Protein AF-A0A4Q2Z4J4-F1 (afdb_monomer_lite)

Structure (mmCIF, N/CA/C/O backbone):
data_AF-A0A4Q2Z4J4-F1
#
_entry.id   AF-A0A4Q2Z4J4-F1
#
loop_
_atom_site.group_PDB
_atom_site.id
_atom_site.type_symbol
_atom_site.label_atom_id
_atom_site.label_alt_id
_atom_site.label_comp_id
_atom_site.label_asym_id
_atom_site.label_entity_id
_atom_site.label_seq_id
_atom_site.pdbx_PDB_ins_code
_atom_site.Cartn_x
_atom_site.Cartn_y
_atom_site.Cartn_z
_atom_site.occupancy
_atom_site.B_iso_or_equiv
_atom_site.auth_seq_id
_atom_site.auth_comp_id
_atom_site.auth_asym_id
_atom_site.auth_atom_id
_atom_site.pdbx_PDB_model_num
ATOM 1 N N . LEU A 1 1 ? 40.407 -4.587 3.756 1.00 45.47 1 LEU A N 1
ATOM 2 C CA . LEU A 1 1 ? 39.714 -4.343 2.472 1.00 45.47 1 LEU A CA 1
ATOM 3 C C . LEU A 1 1 ? 38.230 -4.627 2.691 1.00 45.47 1 LEU A C 1
ATOM 5 O O . LEU A 1 1 ? 37.920 -5.631 3.316 1.00 45.47 1 LEU A O 1
ATOM 9 N N . PHE A 1 2 ? 37.368 -3.690 2.302 1.00 47.81 2 PHE A N 1
ATOM 10 C CA . PHE A 1 2 ? 35.943 -3.603 2.643 1.00 47.81 2 PHE A CA 1
ATOM 11 C C . PHE A 1 2 ? 35.108 -4.839 2.263 1.00 47.81 2 PHE A C 1
ATOM 13 O O . PHE A 1 2 ? 35.316 -5.454 1.221 1.00 47.81 2 PHE A O 1
ATOM 20 N N . LEU A 1 3 ? 34.123 -5.136 3.114 1.00 55.03 3 LEU A N 1
ATOM 21 C CA . LEU A 1 3 ? 33.055 -6.114 2.924 1.00 55.03 3 LEU A CA 1
ATOM 22 C C . LEU A 1 3 ? 32.335 -5.883 1.587 1.00 55.03 3 LEU A C 1
ATOM 24 O O . LEU A 1 3 ? 31.580 -4.922 1.444 1.00 55.03 3 LEU A O 1
ATOM 28 N N . ARG A 1 4 ? 32.517 -6.783 0.618 1.00 49.75 4 ARG A N 1
ATOM 29 C CA . ARG A 1 4 ? 31.646 -6.854 -0.560 1.00 49.75 4 ARG A CA 1
ATOM 30 C C . ARG A 1 4 ? 30.375 -7.603 -0.154 1.00 49.75 4 ARG A C 1
ATOM 32 O O . ARG A 1 4 ? 30.219 -8.782 -0.451 1.00 49.75 4 ARG A O 1
ATOM 39 N N . GLY A 1 5 ? 29.495 -6.927 0.588 1.00 50.59 5 GLY A N 1
ATOM 40 C CA . GLY A 1 5 ? 28.092 -7.331 0.642 1.00 50.59 5 GLY A CA 1
ATOM 41 C C . GLY A 1 5 ? 27.584 -7.340 -0.796 1.00 50.59 5 GLY A C 1
ATOM 42 O O . GLY A 1 5 ? 27.773 -6.354 -1.506 1.00 50.59 5 GLY A O 1
ATOM 43 N N . GLY A 1 6 ? 27.076 -8.480 -1.264 1.00 45.28 6 GLY A N 1
ATOM 44 C CA . GLY A 1 6 ? 26.592 -8.616 -2.633 1.00 45.28 6 GLY A CA 1
ATOM 45 C C . GLY A 1 6 ? 25.550 -7.540 -2.903 1.00 45.28 6 GLY A C 1
ATOM 46 O O . GLY A 1 6 ? 24.495 -7.542 -2.275 1.00 45.28 6 GLY A O 1
ATOM 47 N N . ALA A 1 7 ? 25.867 -6.598 -3.789 1.00 58.44 7 ALA A N 1
ATOM 48 C CA . ALA A 1 7 ? 24.864 -5.704 -4.330 1.00 58.44 7 ALA A CA 1
ATOM 49 C C . ALA A 1 7 ? 23.892 -6.596 -5.104 1.00 58.44 7 ALA A C 1
ATOM 51 O O . ALA A 1 7 ? 24.264 -7.173 -6.126 1.00 58.44 7 ALA A O 1
ATOM 52 N N . VAL A 1 8 ? 22.696 -6.798 -4.553 1.00 66.00 8 VAL A N 1
ATOM 53 C CA . VAL A 1 8 ? 21.581 -7.329 -5.331 1.00 66.00 8 VAL A CA 1
ATOM 54 C C . VAL A 1 8 ? 21.354 -6.301 -6.429 1.00 66.00 8 VAL A C 1
ATOM 56 O O . VAL A 1 8 ? 21.195 -5.120 -6.122 1.00 66.00 8 VAL A O 1
ATOM 59 N N . ASP A 1 9 ? 21.445 -6.728 -7.684 1.00 70.38 9 ASP A N 1
ATOM 60 C CA . ASP A 1 9 ? 21.101 -5.870 -8.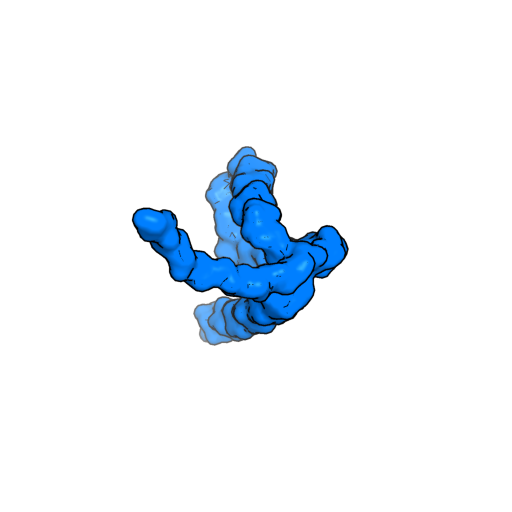810 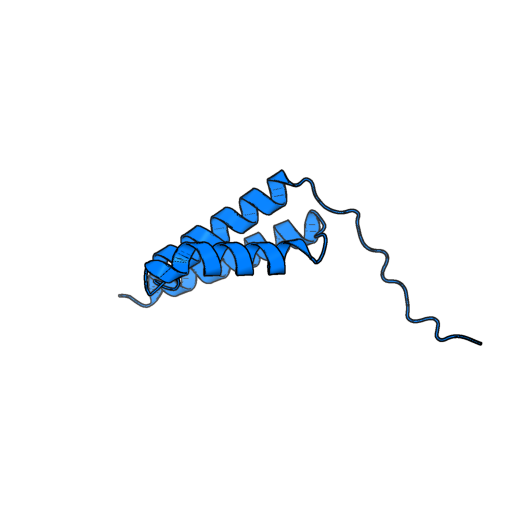1.00 70.38 9 ASP A CA 1
ATOM 61 C C . ASP A 1 9 ? 19.604 -5.569 -8.689 1.00 70.38 9 ASP A C 1
ATOM 63 O O . ASP A 1 9 ? 18.776 -6.478 -8.774 1.00 70.38 9 ASP A O 1
ATOM 67 N N . LEU A 1 10 ? 19.278 -4.332 -8.314 1.00 76.81 10 LEU A N 1
ATOM 68 C CA . LEU A 1 10 ? 17.900 -3.908 -8.117 1.00 76.81 10 LEU A CA 1
ATOM 69 C C . LEU A 1 10 ? 17.364 -3.449 -9.464 1.00 76.81 10 LEU A C 1
ATOM 71 O O . LEU A 1 10 ? 17.941 -2.561 -10.095 1.00 76.81 10 LEU A O 1
ATOM 75 N N . ASP A 1 11 ? 16.237 -4.030 -9.869 1.00 86.69 11 ASP A N 1
ATOM 76 C CA . ASP A 1 11 ? 15.466 -3.518 -10.995 1.00 86.69 11 ASP A CA 1
ATOM 77 C C . ASP A 1 11 ? 15.183 -2.017 -10.800 1.00 86.69 11 ASP A C 1
ATOM 79 O O . ASP A 1 11 ? 15.012 -1.553 -9.664 1.00 86.69 11 ASP A O 1
ATOM 83 N N . PRO A 1 12 ? 15.101 -1.234 -11.890 1.00 91.75 12 PRO A N 1
ATOM 84 C CA . PRO A 1 12 ? 14.779 0.177 -11.781 1.00 91.75 12 PRO A CA 1
ATOM 85 C C . PRO A 1 12 ? 13.402 0.378 -11.124 1.00 91.75 12 PRO A C 1
ATOM 87 O O . PRO A 1 12 ? 12.511 -0.471 -11.268 1.00 91.75 12 PRO A O 1
ATOM 90 N N . PRO A 1 13 ? 13.191 1.527 -10.457 1.00 94.69 13 PRO A N 1
ATOM 91 C CA . PRO A 1 13 ? 11.894 1.862 -9.893 1.00 94.69 13 PRO A CA 1
ATOM 92 C C . PRO A 1 13 ? 10.793 1.830 -10.957 1.00 94.69 13 PRO A C 1
ATOM 94 O O . PRO A 1 13 ? 10.974 2.301 -12.083 1.00 94.69 13 PRO A O 1
ATOM 97 N N . ALA A 1 14 ? 9.640 1.291 -10.583 1.00 95.75 14 ALA A N 1
ATOM 98 C CA . ALA A 1 14 ? 8.451 1.241 -11.413 1.00 95.75 14 ALA A CA 1
ATOM 99 C C . ALA A 1 14 ? 7.913 2.650 -11.721 1.00 95.75 14 ALA A C 1
ATOM 101 O O . ALA A 1 14 ? 8.144 3.592 -10.952 1.00 95.75 14 ALA A O 1
ATOM 102 N N . PRO A 1 15 ? 7.102 2.800 -12.783 1.00 96.06 15 PRO A N 1
ATOM 103 C CA . PRO A 1 15 ? 6.297 3.997 -12.987 1.00 96.06 15 PRO A CA 1
ATOM 104 C C . PRO A 1 15 ? 5.428 4.311 -11.761 1.00 96.06 15 PRO A C 1
ATOM 106 O O . PRO A 1 15 ? 4.814 3.419 -11.171 1.00 96.06 15 PRO A O 1
ATOM 109 N N . GLN A 1 16 ? 5.316 5.595 -11.413 1.00 94.00 16 GLN A N 1
ATOM 110 C CA . GLN A 1 16 ? 4.548 6.044 -10.243 1.00 94.00 16 GLN A CA 1
ATOM 111 C C . GLN A 1 16 ? 3.093 5.545 -10.267 1.00 94.00 16 GLN A C 1
ATOM 113 O O . GLN A 1 16 ? 2.548 5.184 -9.228 1.00 94.00 16 GLN A O 1
ATOM 118 N N . GLU A 1 17 ? 2.471 5.482 -11.446 1.00 96.81 17 GLU A N 1
ATOM 119 C CA . GLU A 1 17 ? 1.101 4.986 -11.628 1.00 96.81 17 GLU A CA 1
ATOM 120 C C . GLU A 1 17 ? 0.899 3.543 -11.135 1.00 96.81 17 GLU A C 1
ATOM 122 O O . GLU A 1 17 ? -0.155 3.222 -10.584 1.00 96.81 17 GLU A O 1
ATOM 127 N N . GLU A 1 18 ? 1.914 2.680 -11.255 1.00 97.25 18 GLU A N 1
ATOM 128 C CA . GLU A 1 18 ? 1.827 1.302 -10.772 1.00 97.25 18 GLU A CA 1
ATOM 129 C C . GLU A 1 18 ? 1.773 1.258 -9.242 1.00 97.25 18 GLU A C 1
ATOM 131 O O . GLU A 1 18 ? 1.008 0.477 -8.662 1.00 97.25 18 GLU A O 1
ATOM 136 N N . PHE A 1 19 ? 2.555 2.124 -8.590 1.00 96.38 19 PHE A N 1
ATOM 137 C CA . PHE A 1 19 ? 2.528 2.287 -7.141 1.00 96.38 19 PHE A CA 1
ATOM 138 C C . PHE A 1 19 ?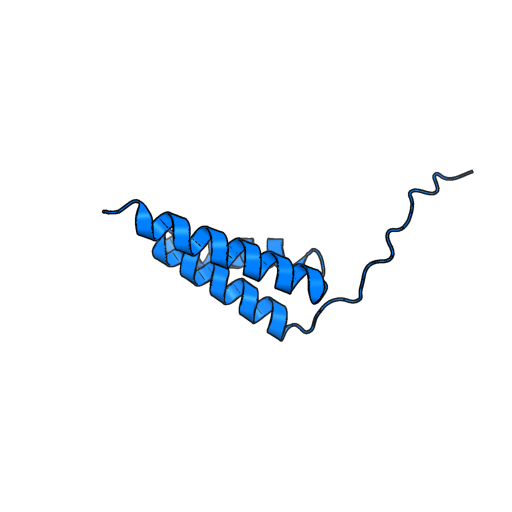 1.185 2.854 -6.678 1.00 96.38 19 PHE A C 1
ATOM 140 O O . PHE A 1 19 ? 0.612 2.337 -5.720 1.00 96.38 19 PHE A O 1
ATOM 147 N N . GLU A 1 20 ? 0.657 3.873 -7.365 1.00 97.12 20 G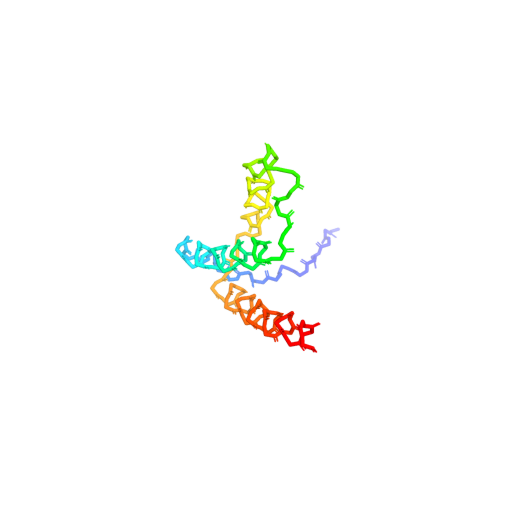LU A N 1
ATOM 148 C CA . GLU A 1 20 ? -0.651 4.451 -7.034 1.00 97.12 20 GLU A CA 1
ATOM 149 C C . GLU A 1 20 ? -1.767 3.404 -7.112 1.00 97.12 20 GLU A C 1
ATOM 151 O O . GLU A 1 20 ? -2.602 3.334 -6.210 1.00 97.12 20 GLU A O 1
ATOM 156 N N . GLY A 1 21 ? -1.742 2.531 -8.125 1.00 97.69 21 GLY A N 1
ATOM 157 C CA . GLY A 1 21 ? -2.695 1.426 -8.241 1.00 97.69 21 GLY A CA 1
ATOM 158 C C . GLY A 1 21 ? -2.610 0.432 -7.076 1.00 97.69 21 GLY A C 1
ATOM 159 O O . GLY A 1 21 ? -3.631 0.054 -6.502 1.00 97.69 21 GLY A O 1
ATOM 160 N N . MET A 1 22 ? -1.397 0.032 -6.680 1.00 97.69 22 MET A N 1
ATOM 161 C CA . MET A 1 22 ? -1.196 -0.841 -5.513 1.00 97.69 22 MET A CA 1
ATOM 162 C C . MET A 1 22 ? -1.631 -0.164 -4.207 1.00 97.69 22 MET A C 1
ATOM 164 O O . MET A 1 22 ? -2.277 -0.793 -3.368 1.00 97.69 22 MET A O 1
ATOM 168 N N . TYR A 1 23 ? -1.291 1.114 -4.026 1.00 97.62 23 TYR A N 1
ATOM 169 C CA . TYR A 1 23 ? -1.670 1.874 -2.840 1.00 97.62 23 TYR A CA 1
ATOM 170 C C . TYR A 1 23 ? -3.192 2.006 -2.731 1.00 97.62 23 TYR A C 1
ATOM 172 O O . TYR A 1 23 ? -3.735 1.805 -1.649 1.00 97.62 23 TYR A O 1
ATOM 180 N N . ALA A 1 24 ? -3.888 2.289 -3.837 1.00 98.00 24 ALA A N 1
ATOM 181 C CA . ALA A 1 24 ? -5.346 2.383 -3.864 1.00 98.00 24 ALA A CA 1
ATOM 182 C C . ALA A 1 24 ? -6.023 1.064 -3.452 1.00 98.00 24 ALA A C 1
ATOM 184 O O . ALA A 1 24 ? -6.972 1.082 -2.670 1.00 98.00 24 ALA A O 1
ATOM 185 N N . GLN A 1 25 ? -5.501 -0.081 -3.911 1.00 97.56 25 GLN A N 1
ATOM 186 C CA . GLN A 1 25 ? -5.983 -1.398 -3.479 1.00 97.56 25 GLN A CA 1
ATOM 187 C C . GLN A 1 25 ? -5.835 -1.579 -1.960 1.00 97.56 25 GLN A C 1
ATOM 189 O O . GLN A 1 25 ? -6.789 -1.959 -1.282 1.00 97.56 25 GLN A O 1
ATOM 194 N N . LEU A 1 26 ? -4.648 -1.289 -1.414 1.00 97.38 26 LEU A N 1
ATOM 195 C CA . LEU A 1 26 ? -4.397 -1.389 0.024 1.00 97.38 26 LEU A CA 1
ATOM 196 C C . LEU A 1 26 ? -5.310 -0.452 0.830 1.00 97.38 26 LEU A C 1
ATOM 198 O O . LEU A 1 26 ? -5.861 -0.866 1.847 1.00 97.38 26 LEU A O 1
ATOM 202 N N . ASP A 1 27 ? -5.464 0.796 0.387 1.00 97.12 27 ASP A N 1
ATOM 203 C CA . ASP A 1 27 ? -6.294 1.808 1.046 1.00 97.12 27 ASP A CA 1
ATOM 204 C C . ASP A 1 27 ? -7.751 1.338 1.161 1.00 97.12 27 ASP A C 1
ATOM 206 O O . ASP A 1 27 ? -8.297 1.327 2.264 1.00 97.12 27 ASP A O 1
ATOM 210 N N . ALA A 1 28 ? -8.329 0.818 0.072 1.00 96.31 28 ALA A N 1
ATOM 211 C CA . ALA A 1 28 ? -9.683 0.264 0.062 1.00 96.31 28 ALA A CA 1
ATOM 212 C C . ALA A 1 28 ? -9.842 -0.931 1.022 1.00 96.31 28 ALA A C 1
ATOM 214 O O . ALA A 1 28 ? -10.812 -1.006 1.779 1.00 96.31 28 ALA A O 1
ATOM 215 N N . MET A 1 29 ? -8.868 -1.848 1.052 1.00 95.69 29 MET A N 1
ATOM 216 C CA . MET A 1 29 ? -8.881 -2.986 1.982 1.00 95.69 29 MET A CA 1
ATOM 217 C C . MET A 1 29 ? -8.814 -2.536 3.449 1.00 95.69 29 MET A C 1
ATOM 219 O O . MET A 1 29 ? -9.463 -3.116 4.326 1.00 95.69 29 MET A O 1
ATOM 223 N N . LEU A 1 30 ? -8.008 -1.512 3.740 1.00 94.94 30 LEU A N 1
ATOM 224 C CA . LEU A 1 30 ? -7.866 -0.967 5.088 1.00 94.94 30 LEU A CA 1
ATOM 225 C C . LEU A 1 30 ? -9.131 -0.224 5.526 1.00 94.94 30 LEU A C 1
ATOM 227 O O . LEU A 1 30 ? -9.576 -0.440 6.659 1.00 94.94 30 LEU A O 1
ATOM 231 N N . GLU A 1 31 ? -9.746 0.557 4.634 1.00 94.25 31 GLU A N 1
ATOM 232 C CA . GLU A 1 31 ? -11.055 1.184 4.854 1.00 94.25 31 GLU A CA 1
ATOM 233 C C . GLU A 1 31 ? -12.127 0.141 5.173 1.00 94.25 31 GLU A C 1
ATOM 235 O O . GLU A 1 31 ? -12.744 0.211 6.237 1.00 94.25 31 GLU A O 1
ATOM 240 N N . ALA A 1 32 ? -12.278 -0.883 4.328 1.00 91.94 32 ALA A N 1
ATOM 241 C CA . ALA A 1 32 ? -13.251 -1.958 4.531 1.00 91.94 32 ALA A CA 1
ATOM 242 C C . ALA A 1 32 ? -13.039 -2.720 5.852 1.00 91.94 32 ALA A C 1
ATOM 244 O O . ALA A 1 32 ? -13.981 -3.244 6.448 1.00 91.94 32 ALA A O 1
ATOM 245 N N . SER A 1 33 ? -11.798 -2.778 6.344 1.00 91.31 33 SER A N 1
ATOM 246 C CA . SER A 1 33 ? -11.476 -3.423 7.618 1.00 91.31 33 SER A CA 1
ATOM 247 C C . SER A 1 33 ? -11.707 -2.552 8.859 1.00 91.31 33 SER A C 1
ATOM 249 O O . SER A 1 33 ? -11.587 -3.068 9.971 1.00 91.31 33 SER A O 1
ATOM 251 N N . GLY A 1 34 ? -12.023 -1.263 8.691 1.00 91.06 34 GLY A N 1
ATOM 252 C CA . GLY A 1 34 ? -12.172 -0.307 9.793 1.00 91.06 34 GLY A CA 1
ATOM 253 C C . GLY A 1 34 ? -10.844 0.152 10.406 1.00 91.06 34 GLY A C 1
ATOM 254 O O . GLY A 1 34 ? -10.825 0.625 11.538 1.00 91.06 34 GLY A O 1
ATOM 255 N N . PHE A 1 35 ? -9.725 0.003 9.687 1.00 94.69 35 PHE A N 1
ATOM 256 C CA . PHE A 1 35 ? -8.391 0.339 10.198 1.00 94.69 35 PHE A CA 1
ATOM 257 C C . PHE A 1 35 ? -8.224 1.838 10.491 1.00 94.69 35 PHE A C 1
ATOM 259 O O . PHE A 1 35 ? -7.522 2.223 11.425 1.00 94.69 35 PHE A O 1
ATOM 266 N N . PHE A 1 36 ? -8.866 2.698 9.699 1.00 95.94 36 PHE A N 1
ATOM 267 C CA . PHE A 1 36 ? -8.745 4.147 9.831 1.00 95.94 36 PHE A CA 1
ATOM 268 C C . PHE A 1 36 ? -9.713 4.716 10.880 1.00 95.94 36 PHE A C 1
ATOM 270 O O . PHE A 1 36 ? -10.692 5.380 10.551 1.00 95.94 36 PHE A O 1
ATOM 277 N N . TYR A 1 37 ? -9.422 4.463 12.157 1.00 91.50 37 TYR A N 1
ATOM 278 C CA . TYR A 1 37 ? -10.168 5.003 13.297 1.00 91.50 37 TYR A CA 1
ATOM 279 C C . TYR A 1 37 ? -9.209 5.426 14.430 1.00 91.50 37 TYR A C 1
ATOM 281 O O . TYR A 1 37 ? -8.230 4.717 14.683 1.00 91.50 37 TYR A O 1
ATOM 289 N N . PRO A 1 38 ? -9.462 6.543 15.144 1.00 94.94 38 PRO A N 1
ATOM 290 C CA . PRO A 1 38 ? -10.586 7.478 14.990 1.00 94.94 38 PRO A CA 1
ATOM 291 C C . PRO A 1 38 ? -10.486 8.393 13.744 1.00 94.94 38 PRO A C 1
ATOM 293 O O . PRO A 1 38 ? -9.395 8.536 13.181 1.00 94.94 38 PRO A O 1
ATOM 296 N N . PRO A 1 39 ? -11.608 8.988 13.271 1.00 93.56 39 PRO A N 1
ATOM 297 C CA . PRO A 1 39 ? -11.671 9.701 11.987 1.00 93.56 39 PRO A CA 1
ATOM 298 C C . PRO A 1 39 ? -10.726 10.903 11.862 1.00 93.56 39 PRO A C 1
ATOM 300 O O . PRO A 1 39 ? -10.193 11.174 10.787 1.00 93.56 39 PRO A O 1
ATOM 303 N N . ASP A 1 40 ? -10.465 11.598 12.968 1.00 96.94 40 ASP A N 1
ATOM 304 C CA . ASP A 1 40 ? -9.536 12.729 13.060 1.00 96.94 40 ASP A CA 1
ATOM 305 C C . ASP A 1 40 ? -8.091 12.340 12.707 1.00 96.94 40 ASP A C 1
ATOM 307 O O . ASP A 1 40 ? -7.305 13.177 12.261 1.00 96.94 40 ASP A O 1
ATOM 311 N N . ARG A 1 41 ? -7.738 11.056 12.845 1.00 96.06 41 ARG A N 1
ATOM 312 C CA . ARG A 1 41 ? -6.398 10.546 12.528 1.00 96.06 41 ARG A CA 1
ATOM 313 C C . ARG A 1 41 ? -6.249 10.018 11.108 1.00 96.06 41 ARG A C 1
ATOM 315 O O . ARG A 1 41 ? -5.113 9.808 10.682 1.00 96.06 41 ARG A O 1
ATOM 322 N N . VAL A 1 42 ? -7.340 9.831 10.360 1.00 96.81 42 VAL A N 1
ATOM 323 C CA . VAL A 1 42 ? -7.313 9.242 9.006 1.00 96.81 42 VAL A CA 1
ATOM 324 C C . VAL A 1 42 ? -6.281 9.930 8.096 1.00 96.81 42 VAL A C 1
ATOM 326 O O . VAL A 1 42 ? -5.447 9.215 7.530 1.00 96.81 42 VAL A O 1
ATOM 329 N N . PRO A 1 43 ? -6.233 11.278 7.980 1.00 96.75 43 PRO A N 1
ATOM 330 C CA . PRO A 1 43 ? -5.299 11.935 7.062 1.00 96.75 43 PRO A CA 1
ATOM 331 C C . PRO A 1 43 ? -3.832 11.672 7.431 1.00 96.75 43 PRO A C 1
ATOM 333 O O . PRO A 1 43 ? -3.000 11.385 6.567 1.00 96.75 43 PRO A O 1
ATOM 336 N N . THR A 1 44 ? -3.517 11.711 8.728 1.00 97.94 44 THR A N 1
ATOM 337 C CA . THR A 1 44 ? -2.164 11.472 9.252 1.00 97.94 44 THR A CA 1
ATOM 338 C C . THR A 1 44 ? -1.739 10.018 9.066 1.00 97.94 44 THR A C 1
ATOM 340 O O . THR A 1 44 ? -0.606 9.754 8.652 1.00 97.94 44 THR A O 1
ATOM 343 N N . THR A 1 45 ? -2.641 9.067 9.314 1.00 97.25 45 THR A N 1
ATOM 344 C CA . THR A 1 45 ? -2.377 7.637 9.117 1.00 97.25 45 THR A CA 1
ATOM 345 C C . THR A 1 45 ? -2.132 7.321 7.642 1.00 97.25 45 THR A C 1
ATOM 347 O O . THR A 1 45 ? -1.116 6.701 7.323 1.00 97.25 45 THR A O 1
ATOM 350 N N . LYS A 1 46 ? -2.983 7.809 6.726 1.00 97.06 46 LYS A N 1
ATOM 351 C CA . LYS A 1 46 ? -2.796 7.621 5.275 1.00 97.06 46 LYS A CA 1
ATOM 352 C C . LYS A 1 46 ? -1.470 8.217 4.792 1.00 97.06 46 LYS A C 1
ATOM 354 O O . LYS A 1 46 ? -0.699 7.543 4.111 1.00 97.06 46 LYS A O 1
ATOM 359 N N . ARG A 1 47 ? -1.134 9.444 5.216 1.00 96.94 47 ARG A N 1
ATOM 360 C CA . ARG A 1 47 ? 0.162 10.072 4.898 1.00 96.94 47 ARG A CA 1
ATOM 361 C C . ARG A 1 47 ? 1.344 9.237 5.393 1.00 96.94 47 ARG A C 1
ATOM 363 O O . ARG A 1 47 ? 2.322 9.071 4.670 1.00 96.94 47 ARG A O 1
ATOM 370 N N . THR A 1 48 ? 1.254 8.708 6.611 1.00 96.31 48 THR A N 1
ATOM 371 C CA . THR A 1 48 ? 2.310 7.876 7.202 1.00 96.31 48 THR A CA 1
ATOM 372 C C . THR A 1 48 ? 2.508 6.588 6.409 1.00 96.31 48 THR A C 1
ATOM 374 O O . THR A 1 48 ? 3.639 6.273 6.050 1.00 96.31 48 THR A O 1
ATOM 377 N N . LEU A 1 49 ? 1.425 5.883 6.068 1.00 96.06 49 LEU A N 1
ATOM 378 C CA . LEU A 1 49 ? 1.484 4.677 5.236 1.00 96.06 49 LEU A CA 1
ATOM 379 C C . LEU A 1 49 ? 2.101 4.966 3.869 1.00 96.06 49 LEU A C 1
ATOM 381 O O . LEU A 1 49 ? 3.026 4.272 3.458 1.00 96.06 49 LEU A O 1
ATOM 385 N N . ARG A 1 50 ? 1.654 6.029 3.195 1.00 95.19 50 ARG A N 1
ATOM 386 C CA . ARG A 1 50 ? 2.216 6.435 1.903 1.00 95.19 50 ARG A CA 1
ATOM 387 C C . ARG A 1 50 ? 3.716 6.710 2.000 1.00 95.19 50 ARG A C 1
ATOM 389 O O . ARG A 1 50 ? 4.477 6.160 1.215 1.00 95.19 50 ARG A O 1
ATOM 396 N N . ASN A 1 51 ? 4.148 7.475 3.002 1.00 95.19 51 ASN A N 1
ATOM 397 C CA . ASN A 1 51 ? 5.565 7.761 3.234 1.00 95.19 51 ASN A CA 1
ATOM 398 C C . ASN A 1 51 ? 6.398 6.506 3.530 1.00 95.19 51 ASN A C 1
ATOM 400 O O . ASN A 1 51 ? 7.585 6.476 3.220 1.00 95.19 51 ASN A O 1
ATOM 404 N N . LEU A 1 52 ? 5.827 5.499 4.193 1.00 95.25 52 LEU A N 1
ATOM 405 C CA . LEU A 1 52 ? 6.523 4.239 4.455 1.00 95.25 52 LEU A CA 1
ATOM 406 C C . LEU A 1 52 ? 6.673 3.421 3.174 1.00 95.25 52 LEU A C 1
ATOM 408 O O . LEU A 1 52 ? 7.745 2.878 2.920 1.00 95.25 52 LEU A O 1
ATOM 412 N N . LEU A 1 53 ? 5.616 3.367 2.366 1.00 93.62 53 LEU A N 1
ATOM 413 C CA . LEU A 1 53 ? 5.561 2.527 1.178 1.00 93.62 53 LEU A CA 1
ATOM 414 C C . LEU A 1 53 ? 6.301 3.124 -0.024 1.00 93.62 53 LEU A C 1
ATOM 416 O O . LEU A 1 53 ? 6.688 2.358 -0.892 1.00 93.62 53 LEU A O 1
ATOM 420 N N . THR A 1 54 ? 6.572 4.430 -0.087 1.00 89.44 54 THR A N 1
ATOM 421 C CA . THR A 1 54 ? 7.359 5.017 -1.193 1.00 89.44 54 THR A CA 1
ATOM 422 C C . THR A 1 54 ? 8.878 4.934 -1.002 1.00 89.44 54 THR A C 1
ATOM 424 O O . THR A 1 54 ? 9.612 5.033 -1.981 1.00 89.44 54 THR A O 1
ATOM 427 N N . LYS A 1 55 ? 9.380 4.712 0.223 1.00 86.62 55 LYS A N 1
ATOM 428 C CA . LYS A 1 55 ? 10.831 4.634 0.514 1.00 86.62 55 LYS A CA 1
ATOM 429 C C . LYS A 1 55 ?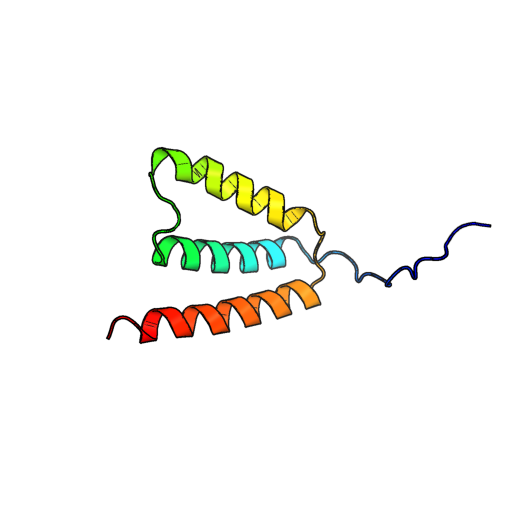 11.602 3.553 -0.260 1.00 86.62 55 LYS A C 1
ATOM 431 O O . LYS A 1 55 ? 12.728 3.846 -0.647 1.00 86.62 55 LYS A O 1
ATOM 436 N N . PRO A 1 56 ? 11.070 2.333 -0.464 1.00 81.94 56 PRO A N 1
ATOM 437 C CA . PRO A 1 56 ? 11.829 1.253 -1.095 1.00 81.94 56 PRO A CA 1
ATOM 438 C C . PRO A 1 56 ? 12.090 1.428 -2.597 1.00 81.94 56 PRO A C 1
ATOM 440 O O . PRO A 1 56 ? 12.882 0.667 -3.130 1.00 81.94 56 PRO A O 1
ATOM 443 N N . ALA A 1 57 ? 11.453 2.401 -3.268 1.00 88.75 57 ALA A N 1
ATOM 444 C CA . ALA A 1 57 ? 11.572 2.616 -4.719 1.00 88.75 57 ALA A CA 1
ATOM 445 C C . ALA A 1 57 ? 11.322 1.336 -5.550 1.00 88.75 57 ALA A C 1
ATOM 447 O O . ALA A 1 57 ? 12.138 0.928 -6.367 1.00 88.75 57 ALA A O 1
ATOM 448 N N . TRP A 1 58 ? 10.165 0.725 -5.305 1.00 94.62 58 TRP A N 1
ATOM 449 C CA . TRP A 1 58 ? 9.721 -0.571 -5.816 1.00 94.62 58 TRP A CA 1
ATOM 450 C C . TRP A 1 58 ? 9.880 -0.751 -7.320 1.00 94.62 58 TRP A C 1
ATOM 452 O O . TRP A 1 58 ? 9.509 0.144 -8.079 1.00 94.62 58 TRP A O 1
ATOM 462 N N . SER A 1 59 ? 10.277 -1.946 -7.748 1.00 95.94 59 SER A N 1
ATOM 463 C CA . SER A 1 59 ? 10.228 -2.345 -9.155 1.00 95.94 59 SER A CA 1
ATOM 464 C C . SER A 1 59 ? 8.833 -2.808 -9.588 1.00 95.94 59 SER A C 1
ATOM 466 O O . SER A 1 59 ? 7.980 -3.181 -8.775 1.00 95.94 59 SER A O 1
ATOM 468 N N . THR A 1 60 ? 8.584 -2.844 -10.900 1.00 96.12 60 THR A N 1
ATOM 469 C CA . THR A 1 60 ? 7.311 -3.329 -11.464 1.00 96.12 60 THR A CA 1
ATOM 470 C C . THR A 1 60 ? 7.004 -4.771 -11.025 1.00 96.12 60 THR A C 1
ATOM 472 O O . THR A 1 60 ? 5.843 -5.123 -10.789 1.00 96.12 60 THR A O 1
ATOM 475 N N . TYR A 1 61 ? 8.026 -5.621 -10.882 1.00 95.94 61 TYR A N 1
ATOM 476 C CA . TYR A 1 61 ? 7.862 -6.999 -10.412 1.00 95.94 61 TYR A CA 1
ATOM 477 C C . TYR A 1 61 ? 7.415 -7.059 -8.945 1.00 95.94 61 TYR A C 1
ATOM 479 O O . TYR A 1 61 ? 6.486 -7.799 -8.603 1.00 95.94 61 TYR A O 1
ATOM 487 N N . GLU A 1 62 ? 8.027 -6.252 -8.082 1.00 95.88 62 GLU A N 1
ATOM 488 C CA . GLU A 1 62 ? 7.697 -6.205 -6.657 1.00 95.88 62 GLU A CA 1
ATOM 489 C C . GLU A 1 62 ? 6.276 -5.678 -6.432 1.00 95.88 62 GLU A C 1
ATOM 491 O O . GLU A 1 62 ? 5.511 -6.270 -5.666 1.00 95.88 62 GLU A O 1
ATOM 496 N N . ILE A 1 63 ? 5.877 -4.630 -7.165 1.00 97.31 63 ILE A N 1
ATOM 497 C CA . ILE A 1 63 ? 4.507 -4.103 -7.108 1.00 97.31 63 ILE A CA 1
ATOM 498 C C . ILE A 1 63 ? 3.504 -5.181 -7.536 1.00 97.31 63 ILE A C 1
ATOM 500 O O . ILE A 1 63 ? 2.510 -5.410 -6.844 1.00 97.31 63 ILE A O 1
ATOM 504 N N . ARG A 1 64 ? 3.747 -5.882 -8.652 1.00 97.56 64 ARG A N 1
ATOM 505 C CA . ARG A 1 64 ? 2.873 -6.981 -9.113 1.00 97.56 64 ARG A CA 1
ATOM 506 C C . ARG A 1 64 ? 2.749 -8.085 -8.071 1.00 97.56 64 ARG A C 1
ATOM 508 O O . ARG A 1 64 ? 1.638 -8.545 -7.803 1.00 97.56 64 ARG A O 1
ATOM 515 N N . THR A 1 65 ? 3.870 -8.469 -7.468 1.00 97.06 65 THR A N 1
ATOM 516 C CA . THR A 1 65 ? 3.914 -9.481 -6.409 1.00 97.06 65 THR A CA 1
ATOM 517 C C . THR A 1 65 ? 3.056 -9.055 -5.221 1.00 97.06 65 THR A C 1
ATOM 519 O O . THR A 1 65 ? 2.200 -9.819 -4.770 1.00 97.06 65 THR A O 1
ATOM 522 N N . MET A 1 66 ? 3.196 -7.810 -4.763 1.00 97.25 66 MET A N 1
ATOM 523 C CA . MET A 1 66 ? 2.394 -7.302 -3.653 1.00 97.25 66 MET A CA 1
ATOM 524 C C . MET A 1 66 ? 0.915 -7.188 -3.971 1.00 97.25 66 MET A C 1
ATOM 526 O O . MET A 1 66 ? 0.105 -7.569 -3.130 1.00 97.25 66 MET A O 1
ATOM 530 N N . ARG A 1 67 ? 0.531 -6.741 -5.172 1.00 97.38 67 ARG A N 1
ATOM 531 C CA . ARG A 1 67 ? -0.885 -6.758 -5.574 1.00 97.38 67 ARG A CA 1
ATOM 532 C C . ARG A 1 67 ? -1.465 -8.174 -5.520 1.00 97.38 67 ARG A C 1
ATOM 534 O O . ARG A 1 67 ? -2.587 -8.349 -5.059 1.00 97.38 67 ARG A O 1
ATOM 541 N N . GLY A 1 68 ? -0.691 -9.193 -5.907 1.00 97.06 68 GLY A N 1
ATOM 542 C CA . GLY A 1 68 ? -1.076 -10.600 -5.749 1.00 97.06 68 GLY A CA 1
ATOM 543 C C . GLY A 1 68 ? -1.299 -11.004 -4.286 1.00 97.06 68 GLY A C 1
ATOM 544 O O . GLY A 1 68 ? -2.320 -11.611 -3.960 1.00 97.06 68 GLY A O 1
ATOM 545 N N . VAL A 1 69 ? -0.384 -10.614 -3.390 1.00 97.12 69 VAL A N 1
ATOM 546 C CA . VAL A 1 69 ? -0.521 -10.832 -1.937 1.00 97.12 69 VAL A CA 1
ATOM 547 C C . VAL A 1 69 ? -1.773 -10.142 -1.388 1.00 97.12 69 VAL A C 1
ATOM 549 O O . VAL A 1 69 ? -2.545 -10.771 -0.664 1.00 97.12 69 VAL A O 1
ATOM 552 N N . LEU A 1 70 ? -2.007 -8.877 -1.748 1.00 96.25 70 LEU A N 1
ATOM 553 C CA . LEU A 1 70 ? -3.179 -8.109 -1.320 1.00 96.25 70 LEU A CA 1
ATOM 554 C C . LEU A 1 70 ? -4.482 -8.771 -1.784 1.00 96.25 70 LEU A C 1
ATOM 556 O O . LEU A 1 70 ? -5.365 -9.005 -0.960 1.00 96.25 70 LEU A O 1
ATOM 560 N N . SER A 1 71 ? -4.568 -9.181 -3.051 1.00 94.81 71 SER A N 1
ATOM 561 C CA . SER A 1 71 ? -5.736 -9.894 -3.588 1.00 94.81 71 SER A CA 1
ATOM 562 C C . SER A 1 71 ? -6.011 -11.212 -2.855 1.00 94.81 71 SER A C 1
ATOM 564 O O . SER A 1 71 ? -7.161 -11.537 -2.563 1.00 94.81 71 SER A O 1
ATOM 566 N N . ALA A 1 72 ? -4.965 -11.966 -2.501 1.00 93.88 72 ALA A N 1
ATOM 567 C CA . ALA A 1 72 ? -5.116 -13.201 -1.731 1.00 93.88 72 ALA A CA 1
ATOM 568 C C . ALA A 1 72 ? -5.611 -12.950 -0.292 1.00 93.88 72 ALA A C 1
ATOM 570 O O . ALA A 1 72 ? -6.331 -13.779 0.271 1.00 93.88 72 ALA A O 1
ATOM 571 N N . LEU A 1 73 ? -5.226 -11.825 0.320 1.00 92.25 73 LEU A N 1
ATOM 572 C CA . LEU A 1 73 ? -5.653 -11.447 1.670 1.00 92.25 73 LEU A CA 1
ATOM 573 C C . LEU A 1 73 ? -7.081 -10.899 1.709 1.00 92.25 73 LEU A C 1
ATOM 575 O O . LEU A 1 73 ? -7.810 -11.205 2.657 1.00 92.25 73 LEU A O 1
ATOM 579 N N . ASP A 1 74 ? -7.479 -10.132 0.696 1.00 87.44 74 ASP A N 1
ATOM 580 C CA . ASP A 1 74 ? -8.815 -9.542 0.596 1.00 87.44 74 ASP A CA 1
ATOM 581 C C . ASP A 1 74 ? -9.902 -10.634 0.602 1.00 87.44 74 ASP A C 1
ATOM 583 O O . ASP A 1 74 ? -10.795 -10.653 1.456 1.00 87.44 74 ASP A O 1
ATOM 587 N N . GLY A 1 75 ? -9.717 -11.677 -0.217 1.00 67.81 75 GLY A N 1
ATOM 588 C CA . GLY A 1 75 ? -10.632 -12.822 -0.292 1.00 67.81 75 GLY A CA 1
ATOM 589 C C . GLY A 1 75 ? -10.755 -13.654 0.996 1.00 67.81 75 GLY A C 1
ATOM 590 O O . GLY A 1 75 ? -11.744 -14.367 1.176 1.00 67.81 75 GLY A O 1
ATOM 591 N N . ARG A 1 76 ? -9.795 -13.570 1.932 1.00 61.62 76 ARG A N 1
ATOM 592 C CA . ARG A 1 76 ? -9.855 -14.316 3.206 1.00 61.62 76 ARG A CA 1
ATOM 593 C C . ARG A 1 76 ? -10.635 -13.606 4.310 1.00 61.62 76 ARG A C 1
ATOM 595 O O . ARG A 1 76 ? -11.138 -14.295 5.197 1.00 61.62 76 ARG A O 1
ATOM 602 N N . LYS A 1 77 ? -10.731 -12.271 4.299 1.00 54.31 77 LYS A N 1
ATOM 603 C CA . LYS A 1 77 ? -11.474 -11.527 5.336 1.00 54.31 77 LYS A CA 1
ATOM 604 C C . LYS A 1 77 ? -12.987 -11.522 5.095 1.00 54.31 77 LYS A C 1
ATOM 606 O O . LYS A 1 77 ? -13.721 -11.567 6.079 1.00 54.31 77 LYS A O 1
ATOM 611 N N . LEU A 1 78 ? -13.446 -11.540 3.839 1.00 54.09 78 LEU A N 1
ATOM 612 C CA . LEU A 1 78 ? -14.878 -11.648 3.512 1.00 54.09 78 LEU A CA 1
ATOM 613 C C . LEU A 1 78 ? -15.477 -12.983 3.978 1.00 54.09 78 LEU A C 1
ATOM 615 O O . LEU A 1 78 ? -16.528 -12.999 4.603 1.00 54.09 78 LEU A O 1
ATOM 619 N N . ARG A 1 79 ? -14.754 -14.093 3.803 1.00 54.94 79 ARG A N 1
ATOM 620 C CA . ARG A 1 79 ? -15.249 -15.449 4.107 1.00 54.94 79 ARG A CA 1
ATOM 621 C C . ARG A 1 79 ? -15.353 -15.807 5.599 1.00 54.94 79 ARG A C 1
ATOM 623 O O . ARG A 1 79 ? -15.632 -16.954 5.922 1.00 54.94 79 ARG A O 1
ATOM 630 N N . ARG A 1 80 ? -15.018 -14.883 6.509 1.00 53.69 80 ARG A N 1
ATOM 631 C CA . ARG A 1 80 ? -15.041 -15.101 7.973 1.00 53.69 80 ARG A CA 1
ATOM 632 C C . ARG A 1 80 ? -16.164 -14.318 8.671 1.00 53.69 80 ARG A C 1
ATOM 634 O O . ARG A 1 80 ? -16.210 -14.304 9.896 1.00 53.69 80 ARG A O 1
ATOM 641 N N . ARG A 1 81 ? -17.012 -13.622 7.907 1.00 52.97 81 ARG A N 1
ATOM 642 C CA . ARG A 1 81 ? -18.190 -1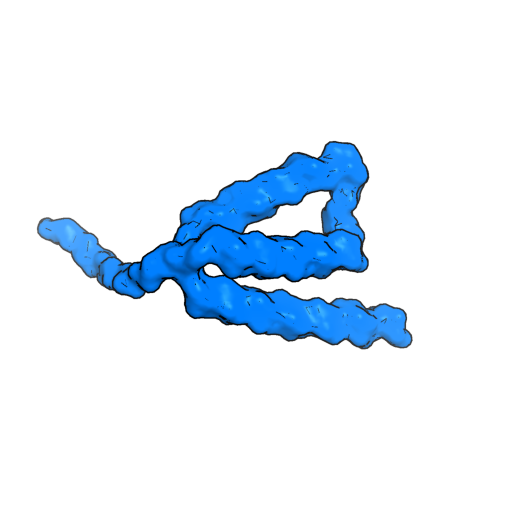2.888 8.402 1.00 52.97 81 ARG A CA 1
ATOM 643 C C . ARG A 1 81 ? -19.519 -13.565 8.025 1.00 52.97 81 ARG A C 1
ATOM 645 O O . ARG A 1 81 ? -20.552 -12.913 8.125 1.00 52.97 81 ARG A O 1
ATOM 652 N N . ASP A 1 82 ? -19.459 -14.847 7.676 1.00 48.91 82 ASP A N 1
ATOM 653 C CA . ASP A 1 82 ? -20.594 -15.772 7.561 1.00 48.91 82 ASP A CA 1
ATOM 654 C C . ASP A 1 82 ? -20.489 -16.819 8.684 1.00 48.91 82 ASP A C 1
ATOM 656 O O . ASP A 1 82 ? -21.541 -17.324 9.132 1.00 48.91 82 ASP A O 1
#

Sequence (82 aa):
LFLRGGAVDLDPPAPQEEFEGMYAQLDAMLEASGFFYPPDRVPTTKRTLRNLLTKPAWSTYEIRTMRGVLSALDGRKLRRRD

Secondary structure (DSSP, 8-state):
---------PPPPPPHHHHHHHHHHHHHHHHHTT-S-SGGGHHHHHHHHHHHHHTT---HHHHHHHHHHHHHHHHHHHTT--

Foldseek 3Di:
DDDCPPDPPADAFDDVVLVVVLLVLVVVLCVVVVVQPDVVCNVVVSVVVVVVSPVVSDDSVRSVVSSVVSVVVSVVVVVVVD

Radius of gyration: 16.37 Å; chains: 1; bounding box: 60×28×28 Å

pLDDT: mean 86.43, std 16.71, range [45.28, 98.0]